Protein AF-A0A4Y7RQV0-F1 (afdb_monomer_lite)

Structure (mmCIF, N/CA/C/O backbone):
data_AF-A0A4Y7RQV0-F1
#
_entry.id   AF-A0A4Y7RQV0-F1
#
loop_
_atom_site.group_PDB
_atom_site.id
_atom_site.type_symbol
_atom_site.label_atom_id
_atom_site.label_alt_id
_atom_site.label_comp_id
_atom_site.label_asym_id
_atom_site.label_entity_id
_atom_site.label_seq_id
_atom_site.pdbx_PDB_ins_code
_atom_site.Cartn_x
_atom_site.Cartn_y
_atom_site.Cartn_z
_atom_site.occupancy
_atom_site.B_iso_or_equiv
_atom_site.auth_seq_id
_atom_site.auth_comp_id
_atom_site.auth_asym_id
_atom_site.auth_atom_id
_atom_site.pdbx_PDB_model_num
ATOM 1 N N . MET A 1 1 ? -33.310 7.359 11.821 1.00 62.06 1 MET A N 1
ATOM 2 C CA . MET A 1 1 ? -32.082 8.080 12.228 1.00 62.06 1 MET A CA 1
ATOM 3 C C . MET A 1 1 ? -31.179 7.258 13.141 1.00 62.06 1 MET A C 1
ATOM 5 O O . MET A 1 1 ? -30.062 7.001 12.729 1.00 62.06 1 MET A O 1
ATOM 9 N N . ARG A 1 2 ? -31.643 6.772 14.304 1.00 72.19 2 ARG A N 1
ATOM 10 C CA . ARG A 1 2 ? -30.796 6.062 15.288 1.00 72.19 2 ARG A CA 1
ATOM 11 C C . ARG A 1 2 ? -29.997 4.863 14.732 1.00 72.19 2 ARG A C 1
ATOM 13 O O . ARG A 1 2 ? -28.787 4.830 14.887 1.00 72.19 2 ARG A O 1
ATOM 20 N N . ARG A 1 3 ? -30.633 3.964 13.966 1.00 74.62 3 ARG A N 1
ATOM 21 C CA . ARG A 1 3 ? -29.943 2.825 13.310 1.00 74.62 3 ARG A CA 1
ATOM 22 C C . ARG A 1 3 ? -28.878 3.239 12.286 1.00 74.62 3 ARG A C 1
ATOM 24 O O . ARG A 1 3 ? -27.884 2.545 12.127 1.00 74.62 3 ARG A O 1
ATOM 31 N N . LEU A 1 4 ? -29.095 4.352 11.580 1.00 74.44 4 LEU A N 1
ATOM 32 C CA . LEU A 1 4 ? -28.134 4.865 10.598 1.00 74.44 4 LEU A CA 1
ATOM 33 C C . LEU A 1 4 ? -26.904 5.439 11.310 1.00 74.44 4 LEU A C 1
ATOM 35 O O . LEU A 1 4 ? -25.789 5.193 10.878 1.00 74.44 4 LEU A O 1
ATOM 39 N N . GLN A 1 5 ? -27.112 6.138 12.430 1.00 76.19 5 GLN A N 1
ATOM 40 C CA . GLN A 1 5 ? -26.033 6.656 13.275 1.00 76.19 5 GLN A CA 1
ATOM 41 C C . GLN A 1 5 ? -25.229 5.528 13.936 1.00 76.19 5 GLN A C 1
ATOM 43 O O . GLN A 1 5 ? -24.005 5.583 13.937 1.00 76.19 5 GLN A O 1
ATOM 48 N N . GLU A 1 6 ? -25.898 4.484 14.432 1.00 77.19 6 GLU A N 1
ATOM 49 C CA . GLU A 1 6 ? -25.248 3.295 15.003 1.00 77.19 6 GLU A CA 1
ATOM 50 C C . GLU A 1 6 ? -24.421 2.541 13.945 1.00 77.19 6 GLU A C 1
ATOM 52 O O . GLU A 1 6 ? -23.261 2.213 14.182 1.00 77.19 6 GLU A O 1
ATOM 57 N N . SER A 1 7 ? -24.976 2.323 12.745 1.00 81.50 7 SER A N 1
ATOM 58 C CA . SER A 1 7 ? -24.244 1.691 11.635 1.00 81.50 7 SER A CA 1
ATOM 59 C C . SER A 1 7 ? -23.062 2.535 11.162 1.00 81.50 7 SER A C 1
ATOM 61 O O . SER A 1 7 ? -22.012 1.991 10.835 1.00 81.50 7 SER A O 1
ATOM 63 N N . TYR A 1 8 ? -23.235 3.854 11.114 1.00 83.06 8 TYR A N 1
ATOM 64 C CA . TYR A 1 8 ? -22.190 4.794 10.733 1.00 83.06 8 TYR A CA 1
ATOM 65 C C . TYR A 1 8 ? -21.026 4.782 11.729 1.00 83.06 8 TYR A C 1
ATOM 67 O O . TYR A 1 8 ? -19.876 4.662 11.319 1.00 83.06 8 TYR A O 1
ATOM 75 N N . HIS A 1 9 ? -21.323 4.833 13.031 1.00 86.00 9 HIS A N 1
ATOM 76 C CA . HIS A 1 9 ? -20.307 4.773 14.080 1.00 86.00 9 HIS A CA 1
ATOM 77 C C . HIS A 1 9 ? -19.514 3.466 14.017 1.00 86.00 9 HIS A C 1
ATOM 79 O O . HIS A 1 9 ? -18.289 3.497 13.989 1.00 86.00 9 HIS A O 1
ATOM 85 N N . LYS A 1 10 ? -20.210 2.336 13.853 1.00 88.69 10 LYS A N 1
ATOM 86 C CA . LYS A 1 10 ? -19.576 1.023 13.712 1.00 88.69 10 LYS A CA 1
ATOM 87 C C . LYS A 1 10 ? -18.645 0.940 12.498 1.00 88.69 10 LYS A C 1
ATOM 89 O O . LYS A 1 10 ? -17.572 0.347 12.584 1.00 88.69 10 LYS A O 1
ATOM 94 N N . HIS A 1 11 ? -19.040 1.516 11.359 1.00 89.75 11 HIS A N 1
ATOM 95 C CA . HIS A 1 11 ? -18.163 1.571 10.188 1.00 89.75 11 HIS A CA 1
ATOM 96 C C . HIS A 1 11 ? -16.924 2.425 10.454 1.00 89.75 11 HIS A C 1
ATOM 98 O O . HIS A 1 11 ? -15.834 1.999 10.095 1.00 89.75 11 HIS A O 1
ATOM 104 N N . LEU A 1 12 ? -17.061 3.582 11.110 1.00 89.94 12 LEU A N 1
ATOM 105 C CA . LEU A 1 12 ? -15.908 4.412 11.470 1.00 89.94 12 LEU A CA 1
ATOM 106 C C . LEU A 1 12 ? -14.949 3.696 12.423 1.00 89.94 12 LEU A C 1
ATOM 108 O O . LEU A 1 12 ? -13.745 3.742 12.196 1.00 89.94 12 LEU A O 1
ATOM 112 N N . GLU A 1 13 ? -15.466 2.999 13.437 1.00 92.88 13 GLU A N 1
ATOM 113 C CA . GLU A 1 13 ? -14.654 2.164 14.331 1.00 92.88 13 GLU A CA 1
ATOM 114 C C . GLU A 1 13 ? -13.898 1.093 13.539 1.00 92.88 13 GLU A C 1
ATOM 116 O O . GLU A 1 13 ? -12.683 0.979 13.664 1.00 92.88 13 GLU A O 1
ATOM 121 N N . SER A 1 14 ? -14.584 0.380 12.638 1.00 93.94 14 SER A N 1
ATOM 122 C CA . SER A 1 14 ? -13.958 -0.652 11.799 1.00 93.94 14 SER A CA 1
ATOM 123 C C . SER A 1 14 ? -12.889 -0.087 10.857 1.00 93.94 14 SER A C 1
ATOM 125 O O . SER A 1 14 ? -11.847 -0.714 10.670 1.00 93.94 14 SER A O 1
ATOM 127 N N . ILE A 1 15 ? -13.120 1.089 10.260 1.00 95.00 15 ILE A N 1
ATOM 128 C CA . ILE A 1 15 ? -12.118 1.757 9.415 1.00 95.00 15 ILE A CA 1
ATOM 129 C C . ILE A 1 15 ? -10.913 2.159 10.274 1.00 95.00 15 ILE A C 1
ATOM 131 O O . ILE A 1 15 ? -9.774 1.949 9.859 1.00 95.00 15 ILE A O 1
ATOM 135 N N . ASN A 1 16 ? -11.151 2.683 11.479 1.00 95.75 16 ASN A N 1
ATOM 136 C CA . ASN A 1 16 ? -10.091 3.082 12.395 1.00 95.75 16 ASN A CA 1
ATOM 137 C C . ASN A 1 16 ? -9.252 1.891 12.862 1.00 95.75 16 ASN A C 1
ATOM 139 O O . ASN A 1 16 ? -8.033 1.985 12.855 1.00 95.75 16 ASN A O 1
ATOM 143 N N . GLU A 1 17 ? -9.871 0.759 13.196 1.00 96.75 17 GLU A N 1
ATOM 144 C CA . GLU A 1 17 ? -9.161 -0.476 13.556 1.00 96.75 17 GLU A CA 1
ATOM 145 C C . GLU A 1 17 ? -8.257 -0.977 12.422 1.00 96.75 17 GLU A C 1
ATOM 147 O O . GLU A 1 17 ? -7.119 -1.382 12.658 1.00 96.75 17 GLU A O 1
ATOM 152 N N . ILE A 1 18 ? -8.751 -0.947 11.180 1.00 96.81 18 ILE A N 1
ATOM 153 C CA . ILE A 1 18 ? -7.971 -1.344 10.001 1.00 96.81 18 ILE A CA 1
ATOM 154 C C . ILE A 1 18 ? -6.790 -0.399 9.810 1.00 96.81 18 ILE A C 1
ATOM 156 O O . ILE A 1 18 ? -5.663 -0.852 9.616 1.00 96.81 18 ILE A O 1
ATOM 160 N N . TYR A 1 19 ? -7.049 0.904 9.860 1.00 97.31 19 TYR A N 1
ATOM 161 C CA . TYR A 1 19 ? -6.026 1.915 9.658 1.00 97.31 19 TYR A CA 1
ATOM 162 C C . TYR A 1 19 ? -4.954 1.872 10.757 1.00 97.31 19 TYR A C 1
ATOM 164 O O . TYR A 1 19 ? -3.768 1.837 10.446 1.00 97.31 19 TYR A O 1
ATOM 172 N N . ASP A 1 20 ? -5.348 1.762 12.026 1.00 96.88 20 ASP A N 1
ATOM 173 C CA . ASP A 1 20 ? -4.430 1.625 13.161 1.00 96.88 20 ASP A CA 1
ATOM 174 C C . ASP A 1 20 ? -3.534 0.382 13.039 1.00 96.88 20 ASP A C 1
ATOM 176 O O . ASP A 1 20 ? -2.318 0.468 13.219 1.00 96.88 20 ASP A O 1
ATOM 180 N N . ALA A 1 21 ? -4.101 -0.762 12.642 1.00 96.19 21 ALA A N 1
ATOM 181 C CA . ALA A 1 21 ? -3.325 -1.977 12.399 1.00 96.19 21 ALA A CA 1
ATOM 182 C C . ALA A 1 21 ? -2.293 -1.795 11.269 1.00 96.19 21 ALA A C 1
ATOM 184 O O . ALA A 1 21 ? -1.153 -2.247 11.386 1.00 96.19 21 ALA A O 1
ATOM 185 N N . LEU A 1 22 ? -2.663 -1.099 10.188 1.00 96.38 22 LEU A N 1
ATOM 186 C CA . LEU A 1 22 ? -1.746 -0.782 9.089 1.00 96.38 22 LEU A CA 1
ATOM 187 C C . LEU A 1 22 ? -0.601 0.129 9.549 1.00 96.38 22 LEU A C 1
ATOM 189 O O . LEU A 1 22 ? 0.555 -0.138 9.204 1.00 96.38 22 LEU A O 1
ATOM 193 N N . ILE A 1 23 ? -0.901 1.156 10.355 1.00 94.88 23 ILE A N 1
ATOM 194 C CA . ILE A 1 23 ? 0.108 2.045 10.946 1.00 94.88 23 ILE A CA 1
ATOM 195 C C . ILE A 1 23 ? 1.088 1.245 11.803 1.00 94.88 23 ILE A C 1
ATOM 197 O O . ILE A 1 23 ? 2.297 1.333 11.587 1.00 94.88 23 ILE A O 1
ATOM 201 N N . LYS A 1 24 ? 0.594 0.419 12.729 1.00 93.50 24 LYS A N 1
ATOM 202 C CA . LYS A 1 24 ? 1.446 -0.373 13.629 1.00 93.50 24 LYS A CA 1
ATOM 203 C C . LYS A 1 24 ? 2.337 -1.350 12.873 1.00 93.50 24 LYS A C 1
ATOM 205 O O . LYS A 1 24 ? 3.534 -1.425 13.147 1.00 93.50 24 LYS A O 1
ATOM 210 N N . ASN A 1 25 ? 1.805 -2.011 11.847 1.00 92.44 25 ASN A N 1
ATOM 211 C CA . ASN A 1 25 ? 2.593 -2.910 11.006 1.00 92.44 25 ASN A CA 1
ATOM 212 C C . ASN A 1 25 ? 3.676 -2.168 10.203 1.00 92.44 25 ASN A C 1
ATOM 214 O O . ASN A 1 25 ? 4.790 -2.671 10.044 1.00 92.44 25 ASN A O 1
ATOM 218 N N . ALA A 1 26 ? 3.385 -0.963 9.702 1.00 91.44 26 ALA A N 1
ATOM 219 C CA . ALA A 1 26 ? 4.351 -0.167 8.945 1.00 91.44 26 ALA A CA 1
ATOM 220 C C . ALA A 1 26 ? 5.398 0.532 9.838 1.00 91.44 26 ALA A C 1
ATOM 222 O O . ALA A 1 26 ? 6.566 0.621 9.451 1.00 91.44 26 ALA A O 1
ATOM 223 N N . LEU A 1 27 ? 5.013 1.002 11.032 1.00 89.69 27 LEU A N 1
ATOM 224 C CA . LEU A 1 27 ? 5.818 1.897 11.877 1.00 89.69 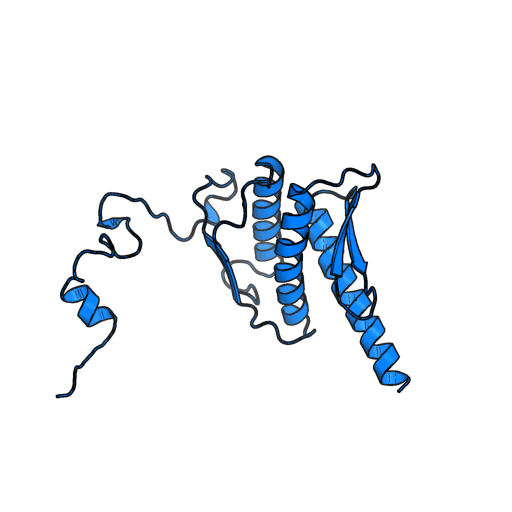27 LEU A CA 1
ATOM 225 C C . LEU A 1 27 ? 6.188 1.382 13.269 1.00 89.69 27 LEU A C 1
ATOM 227 O O . LEU A 1 27 ? 7.260 1.750 13.735 1.00 89.69 27 LEU A O 1
ATOM 231 N N . SER A 1 28 ? 5.442 0.481 13.898 1.00 89.00 28 SER A N 1
ATOM 232 C CA . SER A 1 28 ? 5.584 -0.075 15.268 1.00 89.00 28 SER A CA 1
ATOM 233 C C . SER A 1 28 ? 4.433 0.313 16.189 1.00 89.00 28 SER A C 1
ATOM 235 O O . SER A 1 28 ? 3.701 1.265 15.932 1.00 89.00 28 SER A O 1
ATOM 237 N N . ASP A 1 29 ? 4.328 -0.411 17.302 1.00 89.88 29 ASP A N 1
ATOM 238 C CA . ASP A 1 29 ? 3.281 -0.241 18.311 1.00 89.88 29 ASP A CA 1
ATOM 239 C C . ASP A 1 29 ? 3.341 1.089 19.079 1.00 89.88 29 ASP A C 1
ATOM 241 O O . ASP A 1 29 ? 2.409 1.408 19.814 1.00 89.88 29 ASP A O 1
ATOM 245 N N . THR A 1 30 ? 4.407 1.883 18.923 1.00 89.50 30 THR A N 1
ATOM 246 C CA . THR A 1 30 ? 4.484 3.239 19.500 1.00 89.50 30 THR A CA 1
ATOM 247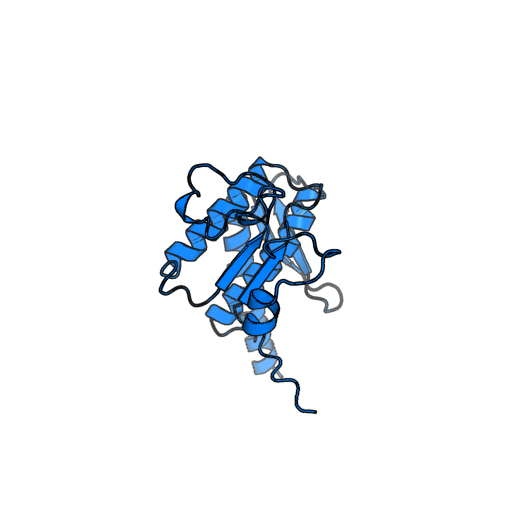 C C . THR A 1 30 ? 3.715 4.277 18.684 1.00 89.50 30 THR A C 1
ATOM 249 O O . THR A 1 30 ? 3.552 5.410 19.142 1.00 89.50 30 THR A O 1
ATOM 252 N N . TYR A 1 31 ? 3.263 3.893 17.489 1.00 91.44 31 TYR A N 1
ATOM 253 C CA . TYR A 1 31 ? 2.431 4.696 16.608 1.00 91.44 31 TYR A CA 1
ATOM 254 C C . TYR A 1 31 ? 0.991 4.188 16.630 1.00 91.44 31 TYR A C 1
ATOM 256 O O . TYR A 1 31 ? 0.717 3.013 16.884 1.00 91.44 31 TYR A O 1
ATOM 264 N N . SER A 1 32 ? 0.051 5.081 16.359 1.00 93.44 32 SER A N 1
ATOM 265 C CA . SER A 1 32 ? -1.364 4.753 16.232 1.00 93.44 32 SER A CA 1
ATOM 266 C C . SER A 1 32 ? -1.982 5.504 15.065 1.00 93.44 32 SER A C 1
ATOM 268 O O . SER A 1 32 ? -1.656 6.664 14.810 1.00 93.44 32 SER A O 1
ATOM 270 N N . GLY A 1 33 ? -2.863 4.824 14.341 1.00 94.50 33 GLY A N 1
ATOM 271 C CA . GLY A 1 33 ? -3.680 5.431 13.300 1.00 94.50 33 GLY A CA 1
ATOM 272 C C . GLY A 1 33 ? -4.973 5.956 13.904 1.00 94.50 33 GLY A C 1
ATOM 273 O O . GLY A 1 33 ? -5.706 5.197 14.536 1.00 94.50 33 GLY A O 1
ATOM 274 N N . THR A 1 34 ? -5.270 7.239 13.710 1.00 93.88 34 THR A N 1
ATOM 275 C CA . THR A 1 34 ? -6.504 7.847 14.214 1.00 93.88 34 THR A CA 1
ATOM 276 C C . THR A 1 34 ? -7.319 8.473 13.091 1.00 93.88 34 THR A C 1
ATOM 278 O O . THR A 1 34 ? -6.814 9.203 12.237 1.00 93.88 34 THR A O 1
ATOM 281 N N . LEU A 1 35 ? -8.618 8.180 13.089 1.00 92.94 35 LEU A N 1
ATOM 282 C CA . LEU A 1 35 ? -9.599 8.860 12.256 1.00 92.94 35 LEU A CA 1
ATOM 283 C C . LEU A 1 35 ? -10.158 10.054 13.018 1.00 92.94 35 LEU A C 1
ATOM 285 O O . LEU A 1 35 ? -10.689 9.925 14.122 1.00 92.94 35 LEU A O 1
ATOM 289 N N . ARG A 1 36 ? -10.097 11.229 12.399 1.00 88.75 36 ARG A N 1
ATOM 290 C CA . ARG A 1 36 ? -10.726 12.446 12.913 1.00 88.75 36 ARG A CA 1
ATOM 291 C C . ARG A 1 36 ? -11.755 12.943 11.916 1.00 88.75 36 ARG A C 1
ATOM 293 O O . ARG A 1 36 ? -11.600 12.775 10.713 1.00 88.75 36 ARG A O 1
ATOM 300 N N . MET A 1 37 ? -12.810 13.567 12.434 1.00 85.62 37 MET A N 1
ATOM 301 C CA . MET A 1 37 ? -13.859 14.169 11.611 1.00 85.62 37 MET A CA 1
ATOM 302 C C . MET A 1 37 ? -14.111 15.644 11.932 1.00 85.62 37 MET A C 1
ATOM 304 O O . MET A 1 37 ? -15.235 16.018 12.292 1.00 85.62 37 MET A O 1
ATOM 308 N N . PRO A 1 38 ? -13.090 16.516 11.858 1.00 85.06 38 PRO A N 1
ATOM 309 C CA . PRO A 1 38 ? -13.317 17.938 12.047 1.00 85.06 38 PRO A CA 1
ATOM 310 C C . PRO A 1 38 ? -14.245 18.452 10.941 1.00 85.06 38 PRO A C 1
ATOM 312 O O . PRO A 1 38 ? -14.022 18.215 9.759 1.00 85.06 38 PRO A O 1
ATOM 315 N N . LYS A 1 39 ? -15.317 19.152 11.330 1.00 86.19 39 LYS A N 1
ATOM 316 C CA . LYS A 1 39 ? -16.285 19.766 10.398 1.00 86.19 39 LYS A CA 1
ATOM 317 C C . LYS A 1 39 ? -16.941 18.782 9.408 1.00 86.19 39 LYS A C 1
ATOM 319 O O . LYS A 1 39 ? -17.481 19.212 8.397 1.00 86.19 39 LYS A O 1
ATOM 324 N N . GLY A 1 40 ? -16.948 17.485 9.723 1.00 82.75 40 GLY A N 1
ATOM 325 C CA . GLY A 1 40 ? -17.555 16.449 8.883 1.00 82.75 40 GLY A CA 1
ATOM 326 C C . GLY A 1 40 ? -16.644 15.879 7.791 1.00 82.75 40 GLY A C 1
ATOM 327 O O . GLY A 1 40 ? -17.098 15.026 7.035 1.00 82.75 40 GLY A O 1
ATOM 328 N N . GLU A 1 41 ? -15.377 16.290 7.722 1.00 85.44 41 GLU A N 1
ATOM 329 C CA . GLU A 1 41 ? -14.398 15.734 6.782 1.00 85.44 41 GLU A CA 1
ATOM 330 C C . GLU A 1 41 ? -13.628 14.588 7.426 1.00 85.44 41 GLU A C 1
ATOM 332 O O . GLU A 1 41 ? -13.073 14.756 8.508 1.00 85.44 41 GLU A O 1
ATOM 337 N N . LEU A 1 42 ? -13.577 13.428 6.770 1.00 86.62 42 LEU A N 1
ATOM 338 C CA . LEU A 1 42 ? -12.791 12.300 7.257 1.00 86.62 42 LEU A CA 1
ATOM 339 C C . LEU A 1 42 ? -11.300 12.562 7.026 1.00 86.62 42 LEU A C 1
ATOM 341 O O . LEU A 1 42 ? -10.869 12.743 5.892 1.00 86.62 42 LEU A O 1
ATOM 345 N N . GLN A 1 43 ? -10.525 12.552 8.105 1.00 91.06 43 GLN A N 1
ATOM 346 C CA . GLN A 1 43 ? -9.084 12.763 8.085 1.00 91.06 43 GLN A CA 1
ATOM 347 C C . GLN A 1 43 ? -8.368 11.603 8.767 1.00 91.06 43 GLN A C 1
ATOM 349 O O . GLN A 1 43 ? -8.757 11.179 9.857 1.00 91.06 43 GLN A O 1
ATOM 354 N N . PHE A 1 44 ? -7.305 11.132 8.129 1.00 92.94 44 PHE A N 1
ATOM 355 C CA . PHE A 1 44 ? -6.436 10.077 8.630 1.00 92.94 44 PHE A CA 1
ATOM 356 C C . PHE A 1 44 ? -5.184 10.709 9.228 1.00 92.94 44 PHE A C 1
ATOM 358 O O . PHE A 1 44 ? -4.516 11.501 8.571 1.00 92.94 44 PHE A O 1
ATOM 365 N N . HIS A 1 45 ? -4.879 10.363 10.475 1.00 92.06 45 HIS A N 1
ATOM 366 C CA . HIS A 1 45 ? -3.757 10.915 11.228 1.00 92.06 45 HIS A CA 1
ATOM 367 C C . HIS A 1 45 ? -2.891 9.798 11.791 1.00 92.06 45 HIS A C 1
ATOM 369 O O . HIS A 1 45 ? -3.386 8.721 12.118 1.00 92.06 45 HIS A O 1
ATOM 375 N N . ILE A 1 46 ? -1.593 10.052 11.907 1.00 91.44 46 ILE A N 1
ATOM 376 C CA . ILE A 1 46 ? -0.677 9.178 12.637 1.00 91.44 46 ILE A CA 1
ATOM 377 C C . ILE A 1 46 ? -0.261 9.917 13.902 1.00 91.44 46 ILE A C 1
ATOM 379 O O . ILE A 1 46 ? 0.211 11.050 13.846 1.00 91.44 46 ILE A O 1
ATOM 383 N N . GLU A 1 47 ? -0.437 9.266 15.041 1.00 90.50 47 GLU A N 1
ATOM 384 C CA . GLU A 1 47 ? -0.020 9.767 16.344 1.00 90.50 47 GLU A CA 1
ATOM 385 C C . GLU A 1 47 ? 1.119 8.891 16.869 1.00 90.50 47 GLU A C 1
ATOM 387 O O . GLU A 1 47 ? 1.068 7.668 16.753 1.00 90.50 47 GLU A O 1
ATOM 392 N N . GLU A 1 48 ? 2.150 9.500 17.451 1.00 85.44 48 GLU A N 1
ATOM 393 C CA . GLU A 1 48 ? 3.236 8.789 18.129 1.00 85.44 48 GLU A CA 1
ATOM 394 C C . GLU A 1 48 ? 3.239 9.166 19.612 1.00 85.44 48 GLU A C 1
ATOM 396 O O . GLU A 1 48 ? 3.111 10.342 19.958 1.00 85.44 48 GLU A O 1
ATOM 401 N N . ALA A 1 49 ? 3.451 8.187 20.495 1.00 73.81 49 ALA A N 1
ATOM 402 C CA . ALA A 1 49 ? 3.487 8.402 21.943 1.00 73.81 49 ALA A CA 1
ATOM 403 C C . ALA A 1 49 ? 4.496 9.479 22.401 1.00 73.81 49 ALA A C 1
ATOM 405 O O . ALA A 1 49 ? 4.290 10.114 23.435 1.00 73.81 49 ALA A O 1
ATOM 406 N N . THR A 1 50 ? 5.580 9.694 21.646 1.00 70.44 50 THR A N 1
ATOM 407 C CA . THR A 1 50 ? 6.631 10.684 21.943 1.00 70.44 50 THR A CA 1
ATOM 408 C C . THR A 1 50 ? 6.492 12.003 21.183 1.00 70.44 50 THR A C 1
ATOM 410 O O . THR A 1 50 ? 7.262 12.928 21.438 1.00 70.44 50 THR A O 1
ATOM 413 N N . GLY A 1 51 ? 5.491 12.131 20.308 1.00 61.25 51 GLY A N 1
ATOM 414 C CA . GLY A 1 51 ? 5.167 13.385 19.632 1.00 61.25 51 GLY A CA 1
ATOM 415 C C . GLY A 1 51 ? 6.048 13.743 18.433 1.00 61.25 51 GLY A C 1
ATOM 416 O O . GLY A 1 51 ? 6.023 14.907 18.024 1.00 61.25 51 GLY A O 1
ATOM 417 N N . LEU A 1 52 ? 6.802 12.806 17.838 1.00 56.50 52 LEU A N 1
ATOM 418 C CA . LEU A 1 52 ? 7.403 13.076 16.531 1.00 56.50 52 LEU A CA 1
ATOM 419 C C . LEU A 1 52 ? 6.298 13.140 15.473 1.00 56.50 52 LEU A C 1
ATOM 421 O O . LEU A 1 52 ? 5.701 12.138 15.088 1.00 56.50 52 LEU A O 1
ATOM 425 N N . SER A 1 53 ? 6.054 14.357 14.995 1.00 59.34 53 SER A N 1
ATOM 426 C CA . SER A 1 53 ? 5.341 14.634 13.752 1.00 59.34 53 SER A CA 1
ATOM 427 C C . SER A 1 53 ? 6.343 15.227 12.767 1.00 59.34 53 SER A C 1
ATOM 429 O O . SER A 1 53 ? 7.190 16.043 13.134 1.00 59.34 53 SER A O 1
ATOM 431 N N . GLY A 1 54 ? 6.296 14.765 11.527 1.00 69.94 54 GLY A N 1
ATOM 432 C CA . GLY A 1 54 ? 7.139 15.251 10.445 1.00 69.94 54 GLY A CA 1
ATOM 433 C C . GLY A 1 54 ? 6.470 14.957 9.112 1.00 69.94 54 GLY A C 1
ATOM 434 O O . GLY A 1 54 ? 5.650 14.047 9.027 1.00 69.94 54 GLY A O 1
ATOM 435 N N . GLU A 1 55 ? 6.837 15.706 8.078 1.00 71.31 55 GLU A N 1
ATOM 436 C CA . GLU A 1 55 ? 6.256 15.625 6.728 1.00 71.31 55 GLU A CA 1
ATOM 437 C C . GLU A 1 55 ? 6.242 14.186 6.174 1.00 71.31 55 GLU A C 1
ATOM 439 O O . GLU A 1 55 ? 5.228 13.710 5.672 1.00 71.31 55 GLU A O 1
ATOM 444 N N . ALA A 1 56 ? 7.308 13.420 6.433 1.00 72.06 56 ALA A N 1
ATOM 445 C CA . ALA A 1 56 ? 7.413 11.994 6.109 1.00 72.06 56 ALA A CA 1
ATOM 446 C C . ALA A 1 56 ? 6.249 11.131 6.644 1.00 72.06 56 ALA A C 1
ATOM 448 O O . ALA A 1 56 ? 5.834 10.156 6.012 1.00 72.06 56 ALA A O 1
ATOM 449 N N . VAL A 1 57 ? 5.761 11.454 7.844 1.00 80.56 57 VAL A N 1
ATOM 450 C CA . VAL A 1 57 ? 4.675 10.738 8.524 1.00 80.56 57 VAL A CA 1
ATOM 451 C C . VAL A 1 57 ? 3.326 11.122 7.912 1.00 80.56 57 VAL A C 1
ATOM 453 O O . VAL A 1 57 ? 2.463 10.260 7.768 1.00 80.56 57 VAL A O 1
ATOM 456 N N . GLU A 1 58 ? 3.153 12.373 7.484 1.00 81.25 58 GLU A N 1
ATOM 457 C CA . GLU A 1 58 ? 1.926 12.833 6.821 1.00 81.25 58 GLU A CA 1
ATOM 458 C C . GLU A 1 58 ? 1.740 12.168 5.453 1.00 81.25 58 GLU A C 1
ATOM 460 O O . GLU A 1 58 ? 0.660 11.651 5.161 1.00 81.25 58 GLU A O 1
ATOM 465 N N . THR A 1 59 ? 2.803 12.069 4.646 1.00 83.69 59 THR A N 1
ATOM 466 C CA . THR A 1 59 ? 2.759 11.321 3.378 1.00 83.69 59 THR A CA 1
ATOM 467 C C . THR A 1 59 ? 2.385 9.858 3.610 1.00 83.69 59 THR A C 1
ATOM 469 O O . THR A 1 59 ? 1.554 9.295 2.896 1.00 83.69 59 THR A O 1
ATOM 472 N N . LEU A 1 60 ? 2.960 9.227 4.641 1.00 88.31 60 LEU A N 1
ATOM 473 C CA . LEU A 1 60 ? 2.638 7.842 4.974 1.00 88.31 60 LEU A CA 1
ATOM 474 C C . LEU A 1 60 ? 1.178 7.669 5.411 1.00 88.31 60 LEU A C 1
ATOM 476 O O . LEU A 1 60 ? 0.574 6.647 5.084 1.00 88.31 60 LEU A O 1
ATOM 480 N N . ALA A 1 61 ? 0.616 8.648 6.127 1.00 91.06 61 ALA A N 1
ATOM 481 C CA . ALA A 1 61 ? -0.780 8.635 6.552 1.00 91.06 61 ALA A CA 1
ATOM 482 C C . ALA A 1 61 ? -1.725 8.539 5.348 1.00 91.06 61 ALA A C 1
ATOM 484 O O . ALA A 1 61 ? -2.624 7.700 5.339 1.00 91.06 61 ALA A O 1
ATOM 485 N N . LEU A 1 62 ? -1.472 9.332 4.303 1.00 90.06 62 LEU A N 1
ATOM 486 C CA . LEU A 1 62 ? -2.249 9.304 3.061 1.00 90.06 62 LEU A CA 1
ATOM 487 C C . LEU A 1 62 ? -2.103 7.964 2.334 1.00 90.06 62 LEU A C 1
ATOM 489 O O . LEU A 1 62 ? -3.096 7.295 2.056 1.00 90.06 62 LEU A O 1
ATOM 493 N N . VAL A 1 63 ? -0.863 7.515 2.125 1.00 92.38 63 VAL A N 1
ATOM 494 C CA . VAL A 1 63 ? -0.576 6.245 1.442 1.00 92.38 63 VAL A CA 1
ATOM 495 C C . VAL A 1 63 ? -1.220 5.053 2.163 1.00 92.38 63 VAL A C 1
ATOM 497 O O . VAL A 1 63 ? -1.718 4.125 1.523 1.00 92.38 63 VAL A O 1
ATOM 500 N N . LEU A 1 64 ? -1.226 5.041 3.499 1.00 95.50 64 LEU A N 1
ATOM 501 C CA . LEU A 1 64 ? -1.872 3.981 4.279 1.00 95.50 64 LEU A CA 1
ATOM 502 C C . LEU A 1 64 ? -3.390 4.159 4.393 1.00 95.50 64 LEU A C 1
ATOM 504 O O . LEU A 1 64 ? -4.081 3.161 4.598 1.00 95.50 64 LEU A O 1
ATOM 508 N N . ALA A 1 65 ? -3.928 5.366 4.207 1.00 95.75 65 ALA A N 1
ATOM 509 C CA . ALA A 1 65 ? -5.367 5.592 4.104 1.00 95.75 65 ALA A CA 1
ATOM 510 C C . ALA A 1 65 ? -5.948 4.954 2.830 1.00 95.75 65 ALA A C 1
ATOM 512 O O . ALA A 1 65 ? -6.991 4.300 2.901 1.00 95.75 65 ALA A O 1
ATOM 513 N N . ASP A 1 66 ? -5.242 5.039 1.698 1.00 95.94 66 ASP A N 1
ATOM 514 C CA . ASP A 1 66 ? -5.635 4.360 0.454 1.00 95.94 66 ASP A CA 1
ATOM 515 C C . ASP A 1 66 ? -5.662 2.834 0.633 1.00 95.94 66 ASP A C 1
ATOM 517 O O . ASP A 1 66 ? -6.626 2.148 0.269 1.00 95.94 66 ASP A O 1
ATOM 521 N N . VAL A 1 67 ? -4.639 2.291 1.303 1.00 97.31 67 VAL A N 1
ATOM 522 C CA . VAL A 1 67 ? -4.591 0.868 1.669 1.00 97.31 67 VAL A CA 1
ATOM 523 C C . VAL A 1 67 ? -5.726 0.517 2.635 1.00 97.31 67 VAL A C 1
ATOM 525 O O . VAL A 1 67 ? -6.375 -0.516 2.465 1.00 97.31 67 VAL A O 1
ATOM 528 N N . ALA A 1 68 ? -6.034 1.369 3.615 1.00 97.38 68 ALA A N 1
ATOM 529 C CA . ALA A 1 68 ? -7.147 1.148 4.533 1.00 97.38 68 ALA A CA 1
ATOM 530 C C . ALA A 1 68 ? -8.487 1.099 3.792 1.00 97.38 68 ALA A C 1
ATOM 532 O O . ALA A 1 68 ? -9.277 0.190 4.044 1.00 97.38 68 ALA A O 1
ATOM 533 N N . ALA A 1 69 ? -8.731 1.999 2.836 1.00 96.81 69 ALA A N 1
ATOM 534 C CA . ALA A 1 69 ? -9.935 1.985 2.007 1.00 96.81 69 ALA A CA 1
ATOM 535 C C . ALA A 1 69 ? -10.053 0.687 1.187 1.00 96.81 69 ALA A C 1
ATOM 537 O O . ALA A 1 69 ? -11.126 0.073 1.127 1.00 96.81 69 ALA A O 1
ATOM 538 N N . MET A 1 70 ? -8.941 0.213 0.617 1.00 98.00 70 MET A N 1
ATOM 539 C CA . MET A 1 70 ? -8.873 -1.085 -0.055 1.00 98.00 70 MET A CA 1
ATOM 540 C C . MET A 1 70 ? -9.219 -2.244 0.888 1.00 98.00 70 MET A C 1
ATOM 542 O O . MET A 1 70 ? -10.054 -3.090 0.549 1.00 98.00 70 MET A O 1
ATOM 546 N N . MET A 1 71 ? -8.627 -2.272 2.082 1.00 97.56 71 MET A N 1
ATOM 547 C CA . MET A 1 71 ? -8.864 -3.321 3.077 1.00 97.56 71 MET A CA 1
ATOM 548 C C . MET A 1 71 ? -10.283 -3.277 3.655 1.00 97.56 71 MET A C 1
ATOM 550 O O . MET A 1 71 ? -10.875 -4.328 3.906 1.00 97.56 71 MET A O 1
ATOM 554 N N . CYS A 1 72 ? -10.871 -2.089 3.798 1.00 96.44 72 CYS A N 1
ATOM 555 C CA . CYS A 1 72 ? -12.276 -1.916 4.160 1.00 96.44 72 CYS A CA 1
ATOM 556 C C . CYS A 1 72 ? -13.185 -2.601 3.139 1.00 96.44 72 CYS A C 1
ATOM 558 O O . CYS A 1 72 ? -14.031 -3.410 3.521 1.00 96.44 72 CYS A O 1
ATOM 560 N N . SER A 1 73 ? -12.954 -2.369 1.844 1.00 97.00 73 SER A N 1
ATOM 561 C CA . SER A 1 73 ? -13.725 -3.019 0.778 1.00 97.00 73 SER A CA 1
ATOM 562 C C . SER A 1 73 ? -13.551 -4.541 0.789 1.00 97.00 73 SER A C 1
ATOM 564 O O . SER A 1 73 ? -14.521 -5.282 0.622 1.00 97.00 73 SER A O 1
ATOM 566 N N . CYS A 1 74 ? -12.352 -5.041 1.110 1.00 95.44 74 CYS A N 1
ATOM 567 C CA . CYS A 1 74 ? -12.125 -6.477 1.316 1.00 95.44 74 CYS A CA 1
ATOM 568 C C . CYS A 1 74 ? -12.968 -7.066 2.462 1.00 95.44 74 CYS A C 1
ATOM 570 O O . CYS A 1 74 ? -13.290 -8.252 2.429 1.00 95.44 74 CYS A O 1
ATOM 572 N N . ARG A 1 75 ? -13.360 -6.247 3.446 1.00 93.94 75 ARG A N 1
ATOM 573 C CA . ARG A 1 75 ? -14.248 -6.610 4.563 1.00 93.94 75 ARG A CA 1
ATOM 574 C C . ARG A 1 75 ? -15.719 -6.237 4.327 1.00 93.94 75 ARG A C 1
ATOM 576 O O . ARG A 1 75 ? -16.526 -6.339 5.246 1.00 93.94 75 ARG A O 1
ATOM 583 N N . GLY A 1 76 ? -16.083 -5.816 3.113 1.00 93.94 76 GLY A N 1
ATOM 584 C CA . GLY A 1 76 ? -17.451 -5.424 2.760 1.00 93.94 76 GLY A CA 1
ATOM 585 C C . GLY A 1 76 ? -17.849 -4.017 3.218 1.00 93.94 76 GLY A C 1
ATOM 586 O O . GLY A 1 76 ? -19.037 -3.702 3.245 1.00 93.94 76 GLY A O 1
ATOM 587 N N . ILE A 1 77 ? -16.880 -3.173 3.582 1.00 93.50 77 ILE A N 1
ATOM 588 C CA . ILE A 1 77 ? -17.096 -1.784 3.995 1.00 93.50 77 ILE A CA 1
ATOM 589 C C . ILE A 1 77 ? -16.688 -0.857 2.847 1.00 93.50 77 ILE A C 1
ATOM 591 O O . ILE A 1 77 ? -15.516 -0.763 2.486 1.00 93.50 77 ILE A O 1
ATOM 595 N N . GLY A 1 78 ? -17.658 -0.131 2.295 1.00 91.56 78 GLY A N 1
ATOM 596 C CA . GLY A 1 78 ? -17.434 0.789 1.180 1.00 91.56 78 GLY A CA 1
ATOM 597 C C . GLY A 1 78 ? -17.361 0.092 -0.182 1.00 91.56 78 GLY A C 1
ATOM 598 O O . GLY A 1 78 ? -17.766 -1.057 -0.338 1.00 91.56 78 GLY A O 1
ATOM 599 N N . HIS A 1 79 ? -16.879 0.827 -1.187 1.00 94.88 79 HIS A N 1
ATOM 600 C CA . HIS A 1 79 ? -16.937 0.426 -2.601 1.00 94.88 79 HIS A CA 1
ATOM 601 C C . HIS A 1 79 ? -15.594 0.564 -3.333 1.00 94.88 79 HIS A C 1
ATOM 603 O O . HIS A 1 79 ? -15.568 0.652 -4.558 1.00 94.88 79 HIS A O 1
ATOM 609 N N . HIS A 1 80 ? -14.474 0.603 -2.603 1.00 97.25 80 HIS A N 1
ATOM 610 C CA . HIS A 1 80 ? -13.151 0.655 -3.229 1.00 97.25 80 HIS A CA 1
ATOM 611 C C . HIS A 1 80 ? -12.976 -0.545 -4.187 1.00 97.25 80 HIS A C 1
ATOM 613 O O . HIS A 1 80 ? -13.319 -1.665 -3.796 1.00 97.25 80 HIS A O 1
ATOM 619 N N . PRO A 1 81 ? -12.423 -0.369 -5.404 1.00 97.31 81 PRO A N 1
ATOM 620 C CA . PRO A 1 81 ? -12.361 -1.424 -6.427 1.00 97.31 81 PRO A CA 1
ATOM 621 C C . PRO A 1 81 ? -11.452 -2.607 -6.065 1.00 97.31 81 PRO A C 1
ATOM 623 O O . PRO A 1 81 ? -11.461 -3.627 -6.747 1.00 97.31 81 PRO A O 1
ATOM 626 N N . ARG A 1 82 ? -10.673 -2.481 -4.984 1.00 97.50 82 ARG A N 1
ATOM 627 C CA . ARG A 1 82 ? -9.636 -3.441 -4.555 1.00 97.50 82 ARG A CA 1
ATOM 628 C C . ARG A 1 82 ? -8.514 -3.610 -5.583 1.00 97.50 82 ARG A C 1
ATOM 630 O O . ARG A 1 82 ? -7.812 -4.611 -5.584 1.00 97.50 82 ARG A O 1
ATOM 637 N N . PHE A 1 83 ? -8.342 -2.595 -6.418 1.00 97.88 83 PHE A N 1
ATOM 638 C CA . PHE A 1 83 ? -7.185 -2.377 -7.264 1.00 97.88 83 PHE A CA 1
ATOM 639 C C . PHE A 1 83 ? -6.565 -1.050 -6.837 1.00 97.88 83 PHE A C 1
ATOM 641 O O . PHE A 1 83 ? -7.279 -0.049 -6.776 1.00 97.88 83 PHE A O 1
ATOM 648 N N . LEU A 1 84 ? -5.279 -1.052 -6.503 1.00 97.00 84 LEU A N 1
ATOM 649 C CA . LEU A 1 84 ? -4.550 0.136 -6.073 1.00 97.00 84 LEU A CA 1
ATOM 650 C C . LEU A 1 84 ? -3.187 0.171 -6.770 1.00 97.00 84 LEU A C 1
ATOM 652 O O . LEU A 1 84 ? -2.493 -0.844 -6.839 1.00 97.00 84 LEU A O 1
ATOM 656 N N . LEU A 1 85 ? -2.812 1.336 -7.293 1.00 96.31 85 LEU A N 1
ATOM 657 C CA . LEU A 1 85 ? -1.512 1.586 -7.905 1.00 96.31 85 LEU A CA 1
ATOM 658 C C . LEU A 1 85 ? -0.932 2.847 -7.279 1.00 96.31 85 LEU A C 1
ATOM 660 O O . LEU A 1 85 ? -1.494 3.926 -7.445 1.00 96.31 85 LEU A O 1
ATOM 664 N N . HIS A 1 86 ? 0.200 2.710 -6.599 1.00 93.75 86 HIS A N 1
ATOM 665 C CA . HIS A 1 86 ? 0.983 3.855 -6.159 1.00 93.75 86 HIS A CA 1
ATOM 666 C C . HIS A 1 86 ? 2.225 3.991 -7.026 1.00 93.75 86 HIS A C 1
ATOM 668 O O . HIS A 1 86 ? 3.067 3.086 -7.055 1.00 93.75 86 HIS A O 1
ATOM 674 N N . ASP A 1 87 ? 2.345 5.135 -7.699 1.00 90.44 87 ASP A N 1
ATOM 675 C CA . ASP A 1 87 ? 3.556 5.470 -8.430 1.00 90.44 87 ASP A CA 1
ATOM 676 C C . ASP A 1 87 ? 4.544 6.206 -7.546 1.00 90.44 87 ASP A C 1
ATOM 678 O O . ASP A 1 87 ? 4.329 7.345 -7.152 1.00 90.44 87 ASP A O 1
ATOM 682 N N . SER A 1 88 ? 5.636 5.518 -7.229 1.00 85.75 88 SER A N 1
ATOM 683 C CA . SER A 1 88 ? 6.721 6.024 -6.403 1.00 85.75 88 SER A CA 1
ATOM 684 C C . SER A 1 88 ? 6.212 6.655 -5.098 1.00 85.75 88 SER A C 1
ATOM 686 O O . SER A 1 88 ? 6.572 7.790 -4.810 1.00 85.75 88 SER A O 1
ATOM 688 N N . PRO A 1 89 ? 5.465 5.915 -4.241 1.00 81.06 89 PRO A N 1
ATOM 689 C CA . PRO A 1 89 ? 4.886 6.460 -3.002 1.00 81.06 89 PRO A CA 1
ATOM 690 C C . PRO A 1 89 ? 5.930 6.981 -2.007 1.00 81.06 89 PRO A C 1
ATOM 692 O O . PRO A 1 89 ? 5.589 7.578 -0.994 1.00 81.06 89 PRO A O 1
ATOM 695 N N . ARG A 1 90 ? 7.217 6.752 -2.283 1.00 75.38 90 ARG A N 1
ATOM 696 C CA . ARG A 1 90 ? 8.304 7.542 -1.719 1.00 75.38 90 ARG A CA 1
ATOM 697 C C . ARG A 1 90 ? 8.341 8.900 -2.430 1.00 75.38 90 ARG A C 1
ATOM 699 O O . ARG A 1 90 ? 9.218 9.137 -3.261 1.00 75.38 90 ARG A O 1
ATOM 706 N N . GLU A 1 91 ? 7.404 9.777 -2.090 1.00 61.50 91 GLU A N 1
ATOM 707 C CA . GLU A 1 91 ? 7.596 11.211 -2.315 1.00 61.50 91 GLU A CA 1
ATOM 708 C C . GLU A 1 91 ? 8.781 11.689 -1.453 1.00 61.50 91 GLU A C 1
ATOM 710 O O . GLU A 1 91 ? 9.222 10.964 -0.554 1.00 61.50 91 GLU A O 1
ATOM 715 N N . ALA A 1 92 ? 9.375 12.836 -1.793 1.00 57.38 92 ALA A N 1
ATOM 716 C CA . ALA A 1 92 ? 10.740 13.248 -1.427 1.00 57.38 92 ALA A CA 1
ATOM 717 C C . ALA A 1 92 ? 11.116 13.151 0.073 1.00 57.38 92 ALA A C 1
ATOM 719 O O . ALA A 1 92 ? 12.308 13.088 0.386 1.00 57.38 92 ALA A O 1
ATOM 720 N N . ASP A 1 93 ? 10.133 13.036 0.966 1.00 63.28 93 ASP A N 1
ATOM 721 C CA . ASP A 1 93 ? 10.285 13.144 2.416 1.00 63.28 93 ASP A CA 1
ATOM 722 C C . ASP A 1 93 ? 10.201 11.811 3.172 1.00 63.28 93 ASP A C 1
ATOM 724 O O . ASP A 1 93 ? 10.566 11.740 4.345 1.00 63.28 93 ASP A O 1
ATOM 728 N N . LEU A 1 94 ? 9.796 10.709 2.529 1.00 71.69 94 LEU A N 1
ATOM 729 C CA . LEU A 1 94 ? 9.762 9.400 3.193 1.00 71.69 94 LEU A CA 1
ATOM 730 C C . LEU A 1 94 ? 11.180 8.852 3.418 1.00 71.69 94 LEU A C 1
ATOM 732 O O . LEU A 1 94 ? 11.879 8.441 2.477 1.00 71.69 94 LEU A O 1
ATOM 736 N N . ASP A 1 95 ? 11.584 8.787 4.692 1.00 80.75 95 ASP A N 1
ATOM 737 C CA . ASP A 1 95 ? 12.839 8.159 5.100 1.00 80.75 95 ASP A CA 1
ATOM 738 C C . ASP A 1 95 ? 12.942 6.727 4.546 1.00 80.75 95 ASP A C 1
ATOM 740 O O . ASP A 1 95 ? 11.978 5.955 4.495 1.00 80.75 95 ASP A O 1
ATOM 744 N N . ARG A 1 96 ? 14.152 6.339 4.131 1.00 83.69 96 ARG A N 1
ATOM 745 C CA . ARG A 1 96 ? 14.394 5.052 3.469 1.00 83.69 96 ARG A CA 1
ATOM 746 C C . ARG A 1 96 ? 14.019 3.864 4.355 1.00 83.69 96 ARG A C 1
ATOM 748 O O . ARG A 1 96 ? 13.617 2.820 3.828 1.00 83.69 96 ARG A O 1
ATOM 755 N N . HIS A 1 97 ? 14.204 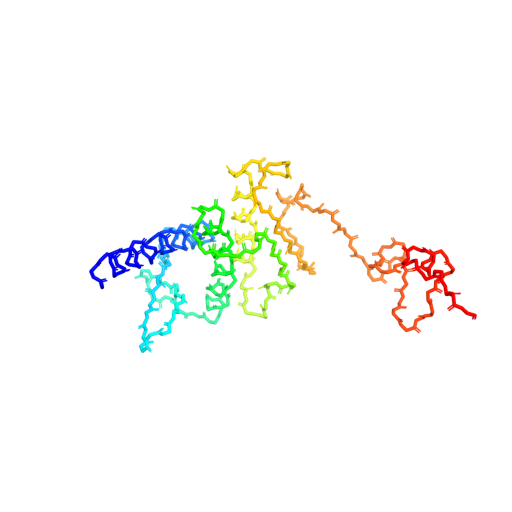3.967 5.669 1.00 85.19 97 HIS A N 1
ATOM 756 C CA . HIS A 1 97 ? 13.851 2.902 6.601 1.00 85.19 97 HIS A CA 1
ATOM 757 C C . HIS A 1 97 ? 12.336 2.794 6.733 1.00 85.19 97 HIS A C 1
ATOM 759 O O . HIS A 1 97 ? 11.819 1.682 6.621 1.00 85.19 97 HIS A O 1
ATOM 765 N N . ILE A 1 98 ? 11.626 3.919 6.859 1.00 85.50 98 ILE A N 1
ATOM 766 C CA . ILE A 1 98 ? 10.156 3.947 6.864 1.00 85.50 98 ILE A CA 1
ATOM 767 C C . ILE A 1 98 ? 9.610 3.340 5.570 1.00 85.50 98 ILE A C 1
ATOM 769 O O . ILE A 1 98 ? 8.812 2.406 5.619 1.00 85.50 98 ILE A O 1
ATOM 773 N N . TYR A 1 99 ? 10.123 3.762 4.414 1.00 88.75 99 TYR A N 1
ATOM 774 C CA . TYR A 1 99 ? 9.709 3.216 3.122 1.00 88.75 99 TYR A CA 1
ATOM 775 C C . TYR A 1 99 ? 9.967 1.704 2.999 1.00 88.75 99 TYR A C 1
ATOM 777 O O . TYR A 1 99 ? 9.128 0.944 2.519 1.00 88.75 99 TYR A O 1
ATOM 785 N N . SER A 1 100 ? 11.115 1.226 3.487 1.00 90.19 100 SER A N 1
ATOM 786 C CA . SER A 1 100 ? 11.437 -0.208 3.489 1.00 90.19 100 SER A CA 1
ATOM 787 C C . SER A 1 100 ? 10.487 -1.016 4.372 1.00 90.19 100 SER A C 1
ATOM 789 O O . SER A 1 100 ? 10.111 -2.133 4.019 1.00 90.19 100 SER A O 1
ATOM 791 N N . ARG A 1 101 ? 10.112 -0.475 5.534 1.00 90.75 101 ARG A N 1
ATOM 792 C CA . ARG A 1 101 ? 9.167 -1.119 6.453 1.00 90.75 101 ARG A CA 1
ATOM 793 C C . ARG A 1 101 ? 7.752 -1.109 5.905 1.00 90.75 101 ARG A C 1
ATOM 795 O O . ARG A 1 101 ? 7.077 -2.128 5.984 1.00 90.75 101 ARG A O 1
ATOM 802 N N . TYR A 1 102 ? 7.359 -0.010 5.277 1.00 91.94 102 TYR A N 1
ATOM 803 C CA . TYR A 1 102 ? 6.124 0.092 4.525 1.00 91.94 102 TYR A CA 1
ATOM 804 C C . TYR A 1 102 ? 6.010 -1.029 3.480 1.00 91.94 102 TYR A C 1
ATOM 806 O O . TYR A 1 102 ? 5.077 -1.824 3.546 1.00 91.94 102 TYR A O 1
ATOM 814 N N . LEU A 1 103 ? 6.996 -1.178 2.586 1.00 94.38 103 LEU A N 1
ATOM 815 C CA . LEU A 1 103 ? 6.973 -2.238 1.569 1.00 94.38 103 LEU A CA 1
ATOM 816 C C . LEU A 1 103 ? 6.882 -3.645 2.185 1.00 94.38 103 LEU A C 1
ATOM 818 O O . LEU A 1 103 ? 6.138 -4.490 1.688 1.00 94.38 103 LEU A O 1
ATOM 822 N N . ARG A 1 104 ? 7.595 -3.896 3.291 1.00 95.19 104 ARG A N 1
ATOM 823 C CA . ARG A 1 104 ? 7.504 -5.173 4.021 1.00 95.19 104 ARG A CA 1
ATOM 824 C C . ARG A 1 104 ? 6.121 -5.405 4.610 1.00 95.19 104 ARG A C 1
ATOM 826 O O . ARG A 1 104 ? 5.605 -6.508 4.485 1.00 95.19 104 ARG A O 1
ATOM 833 N N . SER A 1 105 ? 5.521 -4.380 5.209 1.00 95.50 105 SER A N 1
ATOM 834 C CA . SER A 1 105 ? 4.161 -4.436 5.751 1.00 95.50 105 SER A CA 1
ATOM 835 C C . SER A 1 105 ? 3.155 -4.806 4.659 1.00 95.50 105 SER A C 1
ATOM 837 O O . SER A 1 105 ? 2.336 -5.698 4.854 1.00 95.50 105 SER A O 1
ATOM 839 N N . MET A 1 106 ? 3.279 -4.221 3.463 1.00 95.50 106 MET A N 1
ATOM 840 C CA . MET A 1 106 ? 2.402 -4.535 2.327 1.00 95.50 106 MET A CA 1
ATOM 841 C C . MET A 1 106 ? 2.588 -5.969 1.821 1.00 95.50 106 MET A C 1
ATOM 843 O O . MET A 1 106 ? 1.617 -6.645 1.473 1.00 95.50 106 MET A O 1
ATOM 847 N N . TRP A 1 107 ? 3.825 -6.466 1.818 1.00 95.50 107 TRP A N 1
ATOM 848 C CA . TRP A 1 107 ? 4.109 -7.857 1.474 1.00 95.50 107 TRP A CA 1
ATOM 849 C C . TRP A 1 107 ? 3.547 -8.842 2.506 1.00 95.50 107 TRP A C 1
ATOM 851 O O . TRP A 1 107 ? 2.932 -9.840 2.135 1.00 95.50 107 TRP A O 1
ATOM 861 N N . ILE A 1 108 ? 3.706 -8.553 3.801 1.00 95.44 108 ILE A N 1
ATOM 862 C CA . ILE A 1 108 ? 3.120 -9.349 4.890 1.00 95.44 108 ILE A CA 1
ATOM 863 C C . ILE A 1 108 ? 1.599 -9.376 4.749 1.00 95.44 108 ILE A C 1
ATOM 865 O O . ILE A 1 108 ? 1.025 -10.458 4.669 1.00 95.44 108 ILE A O 1
ATOM 869 N N . LEU A 1 109 ? 0.973 -8.206 4.601 1.00 95.69 109 LEU A N 1
ATOM 870 C CA . LEU A 1 109 ? -0.467 -8.066 4.395 1.00 95.69 109 LEU A CA 1
ATOM 871 C C . LEU A 1 109 ? -0.949 -8.903 3.202 1.00 95.69 109 LEU A C 1
ATOM 873 O O . LEU A 1 109 ? -1.934 -9.624 3.302 1.00 95.69 109 LEU A O 1
ATOM 877 N N . THR A 1 110 ? -0.234 -8.866 2.077 1.00 95.44 110 THR A N 1
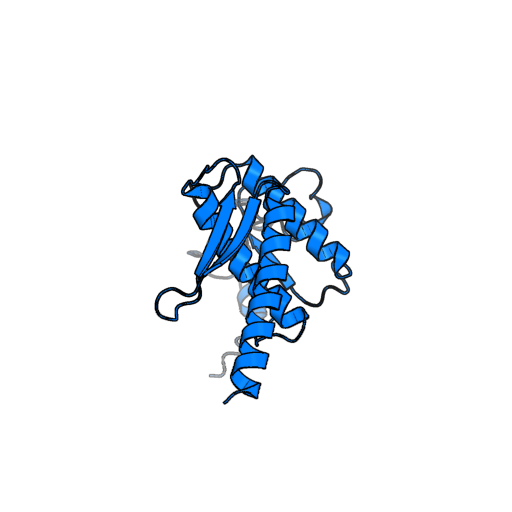ATOM 878 C CA . THR A 1 110 ? -0.578 -9.676 0.897 1.00 95.44 110 THR A CA 1
ATOM 879 C C . THR A 1 110 ? -0.560 -11.172 1.220 1.00 95.44 110 THR A C 1
ATOM 881 O O . THR A 1 110 ? -1.497 -11.893 0.877 1.00 95.44 110 THR A O 1
ATOM 884 N N . ASN A 1 111 ? 0.470 -11.647 1.922 1.00 95.25 111 ASN A N 1
ATOM 885 C CA . ASN A 1 111 ? 0.602 -13.059 2.285 1.00 95.25 111 ASN A CA 1
ATOM 886 C C . ASN A 1 111 ? -0.443 -13.513 3.313 1.00 95.25 111 ASN A C 1
ATOM 888 O O . ASN A 1 111 ? -0.997 -14.602 3.172 1.00 95.25 111 ASN A O 1
ATOM 892 N N . GLU A 1 112 ? -0.765 -12.677 4.301 1.00 95.12 112 GLU A N 1
ATOM 893 C CA . GLU A 1 112 ? -1.810 -12.958 5.296 1.00 95.12 112 GLU A CA 1
ATOM 894 C C . GLU A 1 112 ? -3.194 -13.129 4.659 1.00 95.12 112 GLU A C 1
ATOM 896 O O . GLU A 1 112 ? -4.010 -13.912 5.142 1.00 95.12 112 GLU A O 1
ATOM 901 N N . TYR A 1 113 ? -3.445 -12.446 3.540 1.00 94.88 113 TYR A N 1
ATOM 902 C CA . TYR A 1 113 ? -4.708 -12.519 2.806 1.00 94.88 113 TYR A CA 1
ATOM 903 C C . TYR A 1 113 ? -4.694 -13.549 1.666 1.00 94.88 113 TYR A C 1
ATOM 905 O O . TYR A 1 113 ? -5.587 -13.548 0.824 1.00 94.88 113 TYR A O 1
ATOM 913 N N . GLY A 1 114 ? -3.731 -14.476 1.661 1.00 93.44 114 GLY A N 1
ATOM 914 C CA . GLY A 1 114 ? -3.693 -15.609 0.731 1.00 93.44 114 GLY A CA 1
ATOM 915 C C . GLY A 1 114 ? -2.644 -15.504 -0.377 1.00 93.44 114 GLY A C 1
ATOM 916 O O . GLY A 1 114 ? -2.589 -16.387 -1.234 1.00 93.44 114 GLY A O 1
ATOM 917 N N . GLY A 1 115 ? -1.796 -14.475 -0.349 1.00 93.00 115 GLY A N 1
ATOM 918 C CA . GLY A 1 115 ? -0.689 -14.302 -1.286 1.00 93.00 115 GLY A CA 1
ATOM 919 C C . GLY A 1 115 ? -1.146 -13.981 -2.709 1.00 93.00 115 GLY A C 1
ATOM 920 O O . GLY A 1 115 ? -2.304 -13.643 -2.950 1.00 93.00 115 GLY A O 1
ATOM 921 N N . GLN A 1 116 ? -0.221 -14.108 -3.663 1.00 86.50 116 GLN A N 1
ATOM 922 C CA . GLN A 1 116 ? -0.419 -13.733 -5.069 1.00 86.50 116 GLN A CA 1
ATOM 923 C C . GLN A 1 116 ? -1.656 -14.377 -5.721 1.00 86.50 116 GLN A C 1
ATOM 925 O O . GLN A 1 116 ? -2.302 -13.745 -6.551 1.00 86.50 116 GLN A O 1
ATOM 930 N N . ASP A 1 117 ? -2.008 -15.603 -5.329 1.00 88.75 117 ASP A N 1
ATOM 931 C CA . ASP A 1 117 ? -3.072 -16.366 -5.992 1.00 88.75 117 ASP A CA 1
ATOM 932 C C . ASP A 1 117 ? -4.467 -16.137 -5.396 1.00 88.75 117 ASP A C 1
ATOM 934 O O . ASP A 1 117 ? -5.471 -16.445 -6.040 1.00 88.75 117 ASP A O 1
ATOM 938 N N . LYS A 1 118 ? -4.554 -15.675 -4.140 1.00 94.94 118 LYS A N 1
ATOM 939 C CA . LYS A 1 118 ? -5.822 -15.653 -3.383 1.00 94.94 118 LYS A CA 1
ATOM 940 C C . LYS A 1 118 ? -6.127 -14.336 -2.678 1.00 94.94 118 LYS A C 1
ATOM 942 O O . LYS A 1 118 ? -7.237 -14.207 -2.159 1.00 94.94 118 LYS A O 1
ATOM 947 N N . ALA A 1 119 ? -5.200 -13.376 -2.661 1.00 95.88 119 ALA A N 1
ATOM 948 C CA . ALA A 1 119 ? -5.468 -12.054 -2.110 1.00 95.88 119 ALA A CA 1
ATOM 949 C C . ALA A 1 119 ? -6.716 -11.439 -2.777 1.00 95.88 119 ALA A C 1
ATOM 951 O O . ALA A 1 119 ? -6.813 -11.420 -4.005 1.00 95.88 119 ALA A O 1
ATOM 952 N N . PRO A 1 120 ? -7.687 -10.910 -2.005 1.00 96.75 120 PRO A N 1
ATOM 953 C CA . PRO A 1 120 ? -8.927 -10.356 -2.549 1.00 96.75 120 PRO A CA 1
ATOM 954 C C . PRO A 1 120 ? -8.743 -8.948 -3.143 1.00 96.75 120 PRO A C 1
ATOM 956 O O . PRO A 1 120 ? -9.723 -8.226 -3.331 1.00 96.75 120 PRO A O 1
ATOM 959 N N . PHE A 1 121 ? -7.499 -8.543 -3.396 1.00 97.44 121 PHE A N 1
ATOM 960 C CA . PHE A 1 121 ? -7.104 -7.246 -3.921 1.00 97.44 121 PHE A CA 1
ATOM 961 C C . PHE A 1 121 ? -5.854 -7.378 -4.795 1.00 97.44 121 PHE A C 1
ATOM 963 O O . PHE A 1 121 ? -5.091 -8.335 -4.676 1.00 97.44 121 PHE A O 1
ATOM 970 N N . GLN A 1 122 ? -5.619 -6.375 -5.635 1.00 96.56 122 GLN A N 1
ATOM 971 C CA . GLN A 1 122 ? -4.381 -6.189 -6.376 1.00 96.56 122 GLN A CA 1
ATOM 972 C C . GLN A 1 122 ? -3.772 -4.847 -5.981 1.00 96.56 122 GLN A C 1
ATOM 974 O O . GLN A 1 122 ? -4.388 -3.800 -6.176 1.00 96.56 122 GLN A O 1
ATOM 979 N N . TYR A 1 123 ? -2.562 -4.889 -5.427 1.00 96.69 123 TYR A N 1
ATOM 980 C CA . TYR A 1 123 ? -1.816 -3.695 -5.064 1.00 96.69 123 TYR A CA 1
ATOM 981 C C . TYR A 1 123 ? -0.476 -3.653 -5.798 1.00 96.69 123 TYR A C 1
ATOM 983 O O . TYR A 1 123 ? 0.329 -4.576 -5.686 1.00 96.69 123 TYR A O 1
ATOM 991 N N . ILE A 1 124 ? -0.256 -2.591 -6.568 1.00 96.12 124 ILE A N 1
ATOM 992 C CA . ILE A 1 124 ? 0.937 -2.391 -7.386 1.00 96.12 124 ILE A CA 1
ATOM 993 C C . ILE A 1 124 ? 1.685 -1.162 -6.874 1.00 96.12 124 ILE A C 1
ATOM 995 O O . ILE A 1 124 ? 1.106 -0.095 -6.674 1.00 96.12 124 ILE A O 1
ATOM 999 N N . VAL A 1 125 ? 2.996 -1.313 -6.707 1.00 94.62 125 VAL A N 1
ATOM 1000 C CA . VAL A 1 125 ? 3.911 -0.210 -6.413 1.00 94.62 125 VAL A CA 1
ATOM 1001 C C . VAL A 1 125 ? 4.925 -0.119 -7.534 1.00 94.62 125 VAL A C 1
ATOM 1003 O O . VAL A 1 125 ? 5.683 -1.065 -7.755 1.00 94.62 125 VAL A O 1
ATOM 1006 N N . THR A 1 126 ? 4.981 1.021 -8.214 1.00 93.81 126 THR A N 1
ATOM 1007 C CA . THR A 1 126 ? 6.121 1.353 -9.073 1.00 93.81 126 THR A CA 1
ATOM 1008 C C . THR A 1 126 ? 7.113 2.180 -8.271 1.00 93.81 126 THR A C 1
ATOM 1010 O O . THR A 1 126 ? 6.741 2.974 -7.413 1.00 93.81 126 THR A O 1
ATOM 1013 N N . THR A 1 127 ? 8.408 1.932 -8.457 1.00 90.88 127 THR A N 1
ATOM 1014 C CA . THR A 1 127 ? 9.451 2.673 -7.743 1.00 90.88 127 THR A CA 1
ATOM 1015 C C . THR A 1 127 ? 10.795 2.512 -8.434 1.00 90.88 127 THR A C 1
ATOM 1017 O O . THR A 1 127 ? 11.125 1.448 -8.958 1.00 90.88 127 THR A O 1
ATOM 1020 N N . THR A 1 128 ? 11.601 3.569 -8.398 1.00 90.12 128 THR A N 1
ATOM 1021 C CA . THR A 1 128 ? 13.022 3.534 -8.781 1.00 90.12 128 THR A CA 1
ATOM 1022 C C . THR A 1 128 ? 13.925 3.186 -7.594 1.00 90.12 128 THR A C 1
ATOM 1024 O O . THR A 1 128 ? 15.106 2.876 -7.764 1.00 90.12 128 THR A O 1
ATOM 1027 N N . SER A 1 129 ? 13.384 3.216 -6.371 1.00 87.88 129 SER A N 1
ATOM 1028 C CA . SER A 1 129 ? 14.131 2.884 -5.162 1.00 87.88 129 SER A CA 1
ATOM 1029 C C . SER A 1 129 ? 14.273 1.372 -5.037 1.00 87.88 129 SER A C 1
ATOM 1031 O O . SER A 1 129 ? 13.287 0.642 -5.040 1.00 87.88 129 SER A O 1
ATOM 1033 N N . LYS A 1 130 ? 15.511 0.888 -4.882 1.00 87.94 130 LYS A N 1
ATOM 1034 C CA . LYS A 1 130 ? 15.766 -0.546 -4.716 1.00 87.94 130 LYS A CA 1
ATOM 1035 C C . LYS A 1 130 ? 15.013 -1.078 -3.482 1.00 87.94 130 LYS A C 1
ATOM 1037 O O . LYS A 1 130 ? 15.290 -0.586 -2.381 1.00 87.94 130 LYS A O 1
ATOM 1042 N N . PRO A 1 131 ? 14.127 -2.081 -3.635 1.00 88.88 131 PRO A N 1
ATOM 1043 C CA . PRO A 1 131 ? 13.406 -2.643 -2.506 1.00 88.88 131 PRO A CA 1
ATOM 1044 C C . PRO A 1 131 ? 14.365 -3.394 -1.565 1.00 88.88 131 PRO A C 1
ATOM 1046 O O . PRO A 1 131 ? 15.488 -3.751 -1.953 1.00 88.88 131 PRO A O 1
ATOM 1049 N N . PRO A 1 132 ? 13.944 -3.642 -0.316 1.00 92.00 132 PRO A N 1
ATOM 1050 C CA . PRO A 1 132 ? 14.640 -4.553 0.581 1.00 92.00 132 PRO A CA 1
ATOM 1051 C C . PRO A 1 132 ? 14.925 -5.916 -0.067 1.00 92.00 132 PRO A C 1
ATOM 1053 O O . PRO A 1 132 ? 14.103 -6.432 -0.819 1.00 92.00 132 PRO A O 1
ATOM 1056 N N . LYS A 1 133 ? 16.092 -6.512 0.227 1.00 93.00 133 LYS A N 1
ATOM 1057 C CA . LYS A 1 133 ? 16.533 -7.783 -0.391 1.00 93.00 133 LYS A CA 1
ATOM 1058 C C . LYS A 1 133 ? 15.559 -8.938 -0.142 1.00 93.00 133 LYS A C 1
ATOM 1060 O O . LYS A 1 133 ? 15.436 -9.826 -0.972 1.00 93.00 133 LYS A O 1
ATOM 1065 N N . ASP A 1 134 ? 14.893 -8.920 1.004 1.00 94.88 134 ASP A N 1
ATOM 1066 C CA . ASP A 1 134 ? 13.887 -9.895 1.414 1.00 94.88 134 ASP A CA 1
ATOM 1067 C C . ASP A 1 134 ? 12.582 -9.811 0.603 1.00 94.88 134 ASP A C 1
ATOM 1069 O O . ASP A 1 134 ? 11.784 -10.740 0.648 1.00 94.88 134 ASP A O 1
ATOM 1073 N N . LEU A 1 135 ? 12.389 -8.748 -0.186 1.00 94.94 135 LEU A N 1
ATOM 1074 C CA . LEU A 1 135 ? 11.224 -8.558 -1.055 1.00 94.94 135 LEU A CA 1
ATOM 1075 C C . LEU A 1 135 ? 11.508 -8.872 -2.529 1.00 94.94 135 LEU A C 1
ATOM 1077 O O . LEU A 1 135 ? 10.730 -8.486 -3.395 1.00 94.94 135 LEU A O 1
ATOM 1081 N N . GLU A 1 136 ? 12.597 -9.578 -2.839 1.00 93.62 136 GLU A N 1
ATOM 1082 C CA . GLU A 1 136 ? 12.923 -9.959 -4.221 1.00 93.62 136 GLU A CA 1
ATOM 1083 C C . GLU A 1 136 ? 11.783 -10.756 -4.882 1.00 93.62 136 GLU A C 1
ATOM 1085 O O . GLU A 1 136 ? 11.452 -10.515 -6.038 1.00 93.62 136 GLU A O 1
ATOM 1090 N N . ALA A 1 137 ? 11.123 -11.635 -4.119 1.00 91.94 137 ALA A N 1
ATOM 1091 C CA . ALA A 1 137 ? 9.987 -12.430 -4.587 1.00 91.94 137 ALA A CA 1
ATOM 1092 C C . ALA A 1 137 ? 8.727 -11.599 -4.902 1.00 91.94 137 ALA A C 1
ATOM 1094 O O . ALA A 1 137 ? 7.843 -12.084 -5.598 1.00 91.94 137 ALA A O 1
ATOM 1095 N N . ALA A 1 138 ? 8.640 -10.359 -4.410 1.00 93.31 138 ALA A N 1
ATOM 1096 C CA . ALA A 1 138 ? 7.518 -9.463 -4.685 1.00 93.31 138 ALA A CA 1
ATOM 1097 C C . ALA A 1 138 ? 7.679 -8.702 -6.017 1.00 93.31 138 ALA A C 1
ATOM 1099 O O . ALA A 1 138 ? 6.752 -8.033 -6.476 1.00 93.31 138 ALA A O 1
ATOM 1100 N N . ILE A 1 139 ? 8.861 -8.756 -6.640 1.00 94.62 139 ILE A N 1
ATOM 1101 C CA . ILE A 1 139 ? 9.166 -7.984 -7.845 1.00 94.62 139 ILE A CA 1
ATOM 1102 C C . ILE A 1 139 ? 8.587 -8.696 -9.064 1.00 94.62 139 ILE A C 1
ATOM 1104 O O . ILE A 1 139 ? 9.118 -9.700 -9.528 1.00 94.62 139 ILE A O 1
ATOM 1108 N N . CYS A 1 140 ? 7.520 -8.123 -9.616 1.00 94.12 140 CYS A N 1
ATOM 1109 C CA . CYS A 1 140 ? 6.845 -8.667 -10.793 1.00 94.12 140 CYS A CA 1
ATOM 1110 C C . CYS A 1 140 ? 7.512 -8.245 -12.112 1.00 94.12 140 CYS A C 1
ATOM 1112 O O . CYS A 1 140 ? 7.510 -8.999 -13.080 1.00 94.12 140 CYS A O 1
ATOM 1114 N N . LEU A 1 141 ? 8.074 -7.033 -12.165 1.00 94.44 141 LEU A N 1
ATOM 1115 C CA . LEU A 1 141 ? 8.645 -6.456 -13.380 1.00 94.44 141 LEU A CA 1
ATOM 1116 C C . LEU A 1 141 ? 9.833 -5.553 -13.036 1.00 94.44 141 LEU A C 1
ATOM 1118 O O . LEU A 1 141 ? 9.755 -4.720 -12.133 1.00 94.44 141 LEU A O 1
ATOM 1122 N N . ARG A 1 142 ? 10.938 -5.713 -13.770 1.00 94.75 142 ARG A N 1
ATOM 1123 C CA . ARG A 1 142 ? 12.117 -4.843 -13.690 1.00 94.75 142 ARG A CA 1
ATOM 1124 C C . ARG A 1 142 ? 12.270 -4.100 -15.004 1.00 94.75 142 ARG A C 1
ATOM 1126 O O . ARG A 1 142 ? 12.400 -4.731 -16.048 1.00 94.75 142 ARG A O 1
ATOM 1133 N N . LEU A 1 143 ? 12.273 -2.776 -14.923 1.00 93.81 143 LEU A N 1
ATOM 1134 C CA . LEU A 1 143 ? 12.422 -1.892 -16.070 1.00 93.81 143 LEU A CA 1
ATOM 1135 C C . LEU A 1 143 ? 13.723 -1.105 -15.956 1.00 93.81 143 LEU A C 1
ATOM 1137 O O . LEU A 1 143 ? 14.152 -0.743 -14.859 1.00 93.81 143 LEU A O 1
ATOM 1141 N N . GLU A 1 144 ? 14.341 -0.839 -17.098 1.00 92.88 144 GLU A N 1
ATOM 1142 C CA . GLU A 1 144 ? 15.564 -0.052 -17.223 1.00 92.88 144 GLU A CA 1
ATOM 1143 C C . GLU A 1 144 ? 15.388 0.970 -18.353 1.00 92.88 144 GLU A C 1
ATOM 1145 O O . GLU A 1 144 ? 14.612 0.765 -19.285 1.00 92.88 144 GLU A O 1
ATOM 1150 N N . ALA A 1 145 ? 16.122 2.083 -18.289 1.00 88.88 145 ALA A N 1
ATOM 1151 C CA . ALA A 1 145 ? 16.115 3.079 -19.364 1.00 88.88 145 ALA A CA 1
ATOM 1152 C C . ALA A 1 145 ? 16.795 2.567 -20.652 1.00 88.88 145 ALA A C 1
ATOM 1154 O O . ALA A 1 145 ? 16.579 3.122 -21.724 1.00 88.88 145 ALA A O 1
ATOM 1155 N N . HIS A 1 146 ? 17.628 1.528 -20.539 1.00 88.56 146 HIS A N 1
ATOM 1156 C CA . HIS A 1 146 ? 18.318 0.850 -21.634 1.00 88.56 146 HIS A CA 1
ATOM 1157 C C . HIS A 1 146 ? 18.726 -0.562 -21.167 1.00 88.56 146 HIS A C 1
ATOM 1159 O O . HIS A 1 146 ? 19.070 -0.706 -19.993 1.00 88.56 146 HIS A O 1
ATOM 1165 N N . PRO A 1 147 ? 18.785 -1.589 -22.040 1.00 92.62 147 PRO A N 1
ATOM 1166 C CA . PRO A 1 147 ? 18.418 -1.604 -23.467 1.00 92.62 147 PRO A CA 1
ATOM 1167 C C . PRO A 1 147 ? 16.912 -1.506 -23.711 1.00 92.62 147 PRO A C 1
ATOM 1169 O O . PRO A 1 147 ? 16.126 -1.688 -22.787 1.00 92.62 147 PRO A O 1
ATOM 1172 N N . GLU A 1 148 ? 16.517 -1.247 -24.963 1.00 90.06 148 GLU A N 1
ATOM 1173 C CA . GLU A 1 148 ? 15.111 -1.134 -25.397 1.00 90.06 148 GLU A CA 1
ATOM 1174 C C . GLU A 1 148 ? 14.238 -2.283 -24.883 1.00 90.06 148 GLU A C 1
ATOM 1176 O O . GLU A 1 148 ? 13.143 -2.052 -24.383 1.00 90.06 148 GLU A O 1
ATOM 1181 N N . THR A 1 149 ? 14.769 -3.508 -24.873 1.00 89.88 149 THR A N 1
ATOM 1182 C CA . THR A 1 149 ? 14.086 -4.720 -24.388 1.00 89.88 149 THR A CA 1
ATOM 1183 C C . THR A 1 149 ? 13.690 -4.694 -22.910 1.00 89.88 149 THR A C 1
ATOM 1185 O O . THR A 1 149 ? 12.901 -5.532 -22.482 1.00 89.88 149 THR A O 1
ATOM 1188 N N . LYS A 1 150 ? 14.229 -3.760 -22.121 1.00 92.94 150 LYS A N 1
ATOM 1189 C CA . LYS A 1 150 ? 13.883 -3.556 -20.708 1.00 92.94 150 LYS A CA 1
ATOM 1190 C C . LYS A 1 150 ? 13.113 -2.260 -20.454 1.00 92.94 150 LYS A C 1
ATOM 1192 O O . LYS A 1 150 ? 12.807 -1.953 -19.303 1.00 92.94 150 LYS A O 1
ATOM 1197 N N . MET A 1 151 ? 12.814 -1.486 -21.492 1.00 92.25 151 MET A N 1
ATOM 1198 C CA . MET A 1 151 ? 11.986 -0.289 -21.372 1.00 92.25 151 MET A CA 1
ATOM 1199 C C . MET A 1 151 ? 10.511 -0.679 -21.283 1.00 92.25 151 MET A C 1
ATOM 1201 O O . MET A 1 151 ? 10.093 -1.654 -21.901 1.00 92.25 151 MET A O 1
ATOM 1205 N N . LEU A 1 152 ? 9.700 0.132 -20.593 1.00 89.44 152 LEU A N 1
ATOM 1206 C CA . LEU A 1 152 ? 8.259 -0.119 -20.435 1.00 89.44 152 LEU A CA 1
ATOM 1207 C C . LEU A 1 152 ? 7.546 -0.355 -21.775 1.00 89.44 152 LEU A C 1
ATOM 1209 O O . LEU A 1 152 ? 6.722 -1.254 -21.892 1.00 89.44 152 LEU A O 1
ATOM 1213 N N . PHE A 1 153 ? 7.889 0.445 -22.785 1.00 89.06 153 PHE A N 1
ATOM 1214 C CA . PHE A 1 153 ? 7.275 0.389 -24.112 1.00 89.06 153 PHE A CA 1
ATOM 1215 C C . PHE A 1 153 ? 8.193 -0.215 -25.173 1.00 89.06 153 PHE A C 1
ATOM 1217 O O . PHE A 1 153 ? 7.940 -0.035 -26.359 1.00 89.06 153 PHE A O 1
ATOM 1224 N N . GLY A 1 154 ? 9.304 -0.850 -24.791 1.00 89.00 154 GLY A N 1
ATOM 1225 C CA . GLY A 1 154 ? 10.274 -1.359 -25.764 1.00 89.00 154 GLY A CA 1
ATOM 1226 C C . GLY A 1 154 ? 10.971 -0.275 -26.601 1.00 89.00 154 GLY A C 1
ATOM 1227 O O . GLY A 1 154 ? 11.593 -0.599 -27.603 1.00 89.00 154 GLY A O 1
ATOM 1228 N N . ARG A 1 155 ? 10.792 1.010 -26.258 1.00 88.06 155 ARG A N 1
ATOM 1229 C CA . ARG A 1 155 ? 11.293 2.186 -26.989 1.00 88.06 155 ARG A CA 1
ATOM 1230 C C . ARG A 1 155 ? 11.098 3.467 -26.178 1.00 88.06 155 ARG A C 1
ATOM 1232 O O . ARG A 1 155 ? 10.319 3.501 -25.223 1.00 88.06 155 ARG A O 1
ATOM 1239 N N . LEU A 1 156 ? 11.735 4.552 -26.618 1.00 87.94 156 LEU A N 1
ATOM 1240 C CA . LEU A 1 156 ? 11.423 5.909 -26.164 1.00 87.94 156 LEU A CA 1
ATOM 1241 C C . LEU A 1 156 ? 10.073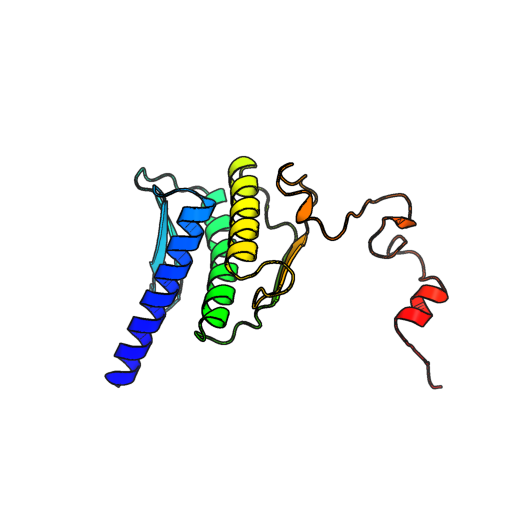 6.373 -26.736 1.00 87.94 156 LEU A C 1
ATOM 1243 O O . LEU A 1 156 ? 9.810 6.197 -27.925 1.00 87.94 156 LEU A O 1
ATOM 1247 N N . LEU A 1 157 ? 9.240 7.011 -25.905 1.00 85.56 157 LEU A N 1
ATOM 1248 C CA . LEU A 1 157 ? 7.921 7.525 -26.309 1.00 85.56 157 LEU A CA 1
ATOM 1249 C C . LEU A 1 157 ? 7.936 8.445 -27.548 1.00 85.56 157 LEU A C 1
ATOM 1251 O O . LEU A 1 157 ? 7.014 8.314 -28.350 1.00 85.56 157 LEU A O 1
ATOM 1255 N N . PRO A 1 158 ? 8.942 9.325 -27.757 1.00 88.38 158 PRO A N 1
ATOM 1256 C CA . PRO A 1 158 ? 9.031 10.154 -28.962 1.00 88.38 158 PRO A CA 1
ATOM 1257 C C . PRO A 1 158 ? 9.258 9.381 -30.265 1.00 88.38 158 PRO A C 1
ATOM 1259 O O . PRO A 1 158 ? 9.012 9.925 -31.339 1.00 88.38 158 PRO A O 1
ATOM 1262 N N . ASN A 1 159 ? 9.747 8.140 -30.202 1.00 87.56 159 ASN A N 1
ATOM 1263 C CA . ASN A 1 159 ? 9.895 7.322 -31.402 1.00 87.56 159 ASN A CA 1
ATOM 1264 C C . ASN A 1 159 ? 8.494 6.897 -31.893 1.00 87.56 159 ASN A C 1
ATOM 1266 O O . ASN A 1 159 ? 7.529 6.974 -31.136 1.00 87.56 159 ASN A O 1
ATOM 1270 N N . PRO A 1 160 ? 8.312 6.452 -33.140 1.00 85.69 160 PRO A N 1
ATOM 1271 C CA . PRO A 1 160 ? 7.077 5.776 -33.539 1.00 85.69 160 PRO A CA 1
ATOM 1272 C C . PRO A 1 160 ? 7.018 4.349 -32.953 1.00 85.69 160 PRO A C 1
ATOM 1274 O O . PRO A 1 160 ? 8.074 3.750 -32.718 1.00 85.69 160 PRO A O 1
ATOM 1277 N N . PRO A 1 161 ? 5.821 3.781 -32.698 1.00 85.19 161 PRO A N 1
ATOM 1278 C CA . PRO A 1 161 ? 5.691 2.357 -32.403 1.00 85.19 161 PRO A CA 1
ATOM 1279 C C . PRO A 1 161 ? 6.167 1.488 -33.566 1.00 85.19 161 PRO A C 1
ATOM 1281 O O . PRO A 1 161 ? 6.065 1.874 -34.732 1.00 85.19 161 PRO A O 1
ATOM 1284 N N . THR A 1 162 ? 6.683 0.301 -33.251 1.00 83.12 162 THR A N 1
ATOM 1285 C CA . THR A 1 162 ? 6.935 -0.719 -34.275 1.00 83.12 162 THR A CA 1
ATOM 1286 C C . THR A 1 162 ? 5.604 -1.267 -34.799 1.00 83.12 162 THR A C 1
ATOM 1288 O O . THR A 1 162 ? 4.569 -1.134 -34.145 1.00 83.12 162 THR A O 1
ATOM 1291 N N . LYS A 1 163 ? 5.611 -1.912 -35.973 1.00 82.38 163 LYS A N 1
ATOM 1292 C CA . LYS A 1 163 ? 4.402 -2.560 -36.514 1.00 82.38 163 LYS A CA 1
ATOM 1293 C C . LYS A 1 163 ? 3.792 -3.563 -35.528 1.00 82.38 163 LYS A C 1
ATOM 1295 O O . LYS A 1 163 ? 2.601 -3.497 -35.267 1.00 82.38 163 LYS A O 1
ATOM 1300 N N . GLU A 1 164 ? 4.626 -4.389 -34.898 1.00 80.62 164 GLU A N 1
ATOM 1301 C CA . GLU A 1 164 ? 4.204 -5.359 -33.874 1.00 80.62 164 GLU A CA 1
ATOM 1302 C C . GLU A 1 164 ? 3.512 -4.689 -32.674 1.00 80.62 164 GLU A C 1
ATOM 1304 O O . GLU A 1 164 ? 2.565 -5.228 -32.109 1.00 80.62 164 GLU A O 1
ATOM 1309 N N . GLN A 1 165 ? 3.957 -3.491 -32.283 1.00 78.50 165 GLN A N 1
ATOM 1310 C CA . GLN A 1 165 ? 3.342 -2.739 -31.189 1.00 78.50 165 GLN A CA 1
ATOM 1311 C C . GLN A 1 165 ? 2.003 -2.123 -31.584 1.00 78.50 165 GLN A C 1
ATOM 1313 O O . GLN A 1 165 ? 1.103 -2.083 -30.753 1.00 78.50 165 GLN A O 1
ATOM 1318 N N . PHE A 1 166 ? 1.853 -1.659 -32.826 1.00 78.88 166 PHE A N 1
ATOM 1319 C CA . PHE A 1 166 ? 0.550 -1.238 -33.347 1.00 78.88 166 PHE A CA 1
ATOM 1320 C C . PHE A 1 166 ? -0.438 -2.410 -33.390 1.00 78.88 166 PHE A C 1
ATOM 1322 O O . PHE A 1 166 ? -1.583 -2.269 -32.972 1.00 78.88 166 PHE A O 1
ATOM 1329 N N . GLU A 1 167 ? 0.024 -3.582 -33.824 1.00 81.12 167 GLU A N 1
ATOM 1330 C CA . GLU A 1 167 ? -0.789 -4.800 -33.894 1.00 81.12 167 GLU A CA 1
ATOM 1331 C C . GLU A 1 167 ? -1.236 -5.286 -32.500 1.00 81.12 167 GLU A C 1
ATOM 1333 O O . GLU A 1 167 ? -2.360 -5.764 -32.353 1.00 81.12 167 GLU A O 1
ATOM 1338 N N . LEU A 1 168 ? -0.411 -5.099 -31.458 1.00 71.81 168 LEU A N 1
ATOM 1339 C CA . LEU A 1 168 ? -0.736 -5.466 -30.070 1.00 71.81 168 LEU A CA 1
ATOM 1340 C C . LEU A 1 168 ? -1.945 -4.701 -29.502 1.00 71.81 168 LEU A C 1
ATOM 1342 O O . LEU A 1 168 ? -2.690 -5.251 -28.691 1.00 71.81 168 LEU A O 1
ATOM 1346 N N . PHE A 1 169 ? -2.131 -3.440 -29.902 1.00 65.88 169 PHE A N 1
ATOM 1347 C CA . PHE A 1 169 ? -3.222 -2.589 -29.411 1.00 65.88 169 PHE A CA 1
ATOM 1348 C C . PHE A 1 169 ? -4.471 -2.613 -30.296 1.00 65.88 169 PHE A C 1
ATOM 1350 O O . PHE A 1 169 ? -5.459 -1.976 -29.942 1.00 65.88 169 PHE A O 1
ATOM 1357 N N . GLY A 1 170 ? -4.460 -3.392 -31.383 1.00 59.62 170 GLY A N 1
ATOM 1358 C CA . GLY A 1 170 ? -5.650 -3.682 -32.174 1.00 59.62 170 GLY A CA 1
ATOM 1359 C C . GLY A 1 170 ? -6.343 -2.437 -32.721 1.00 59.62 170 GLY A C 1
ATOM 1360 O O . GLY A 1 170 ? -7.496 -2.186 -32.387 1.00 59.62 170 GLY A O 1
ATOM 1361 N N . GLU A 1 171 ? -5.683 -1.709 -33.616 1.00 53.84 171 GLU A N 1
ATOM 1362 C CA . GLU A 1 171 ? -6.398 -0.917 -34.619 1.00 53.84 171 GLU A CA 1
ATOM 1363 C C . GLU A 1 171 ? -6.415 -1.713 -35.931 1.00 53.84 171 GLU A C 1
ATOM 1365 O O . GLU A 1 171 ? -5.553 -1.574 -36.798 1.00 53.84 171 GLU A O 1
ATOM 1370 N N . GLU A 1 172 ? -7.428 -2.575 -36.082 1.00 51.81 172 GLU A N 1
ATOM 1371 C CA . GLU A 1 172 ? -8.029 -2.749 -37.405 1.00 51.81 172 GLU A CA 1
ATOM 1372 C C . GLU A 1 172 ? -8.667 -1.405 -37.757 1.00 51.81 172 GLU A C 1
ATOM 1374 O O . GLU A 1 172 ? -9.838 -1.157 -37.457 1.00 51.81 172 GLU A O 1
ATOM 1379 N N . ASP A 1 173 ? -7.882 -0.510 -38.351 1.00 48.97 173 ASP A N 1
ATOM 1380 C CA . ASP A 1 173 ? -8.421 0.722 -38.898 1.00 48.97 173 ASP A CA 1
ATOM 1381 C C . ASP A 1 173 ? -9.307 0.353 -40.097 1.00 48.97 173 ASP A C 1
ATOM 1383 O O . ASP A 1 173 ? -8.866 0.121 -41.225 1.00 48.97 173 ASP A O 1
ATOM 1387 N N . LYS A 1 174 ? -10.607 0.240 -39.816 1.00 46.22 174 LYS A N 1
ATOM 1388 C CA . LYS A 1 174 ? -11.660 0.444 -40.801 1.00 46.22 174 LYS A CA 1
ATOM 1389 C C . LYS A 1 174 ? -11.620 1.916 -41.211 1.00 46.22 174 LYS A C 1
ATOM 1391 O O . LYS A 1 174 ? -12.249 2.729 -40.539 1.00 46.22 174 LYS A O 1
ATOM 1396 N N . MET A 1 175 ? -10.959 2.224 -42.328 1.00 36.66 175 MET A N 1
ATOM 1397 C CA . MET A 1 175 ? -11.569 2.820 -43.534 1.00 36.66 175 MET A CA 1
ATOM 1398 C C . MET A 1 175 ? -10.524 3.057 -44.627 1.00 36.66 175 MET A C 1
ATOM 1400 O O .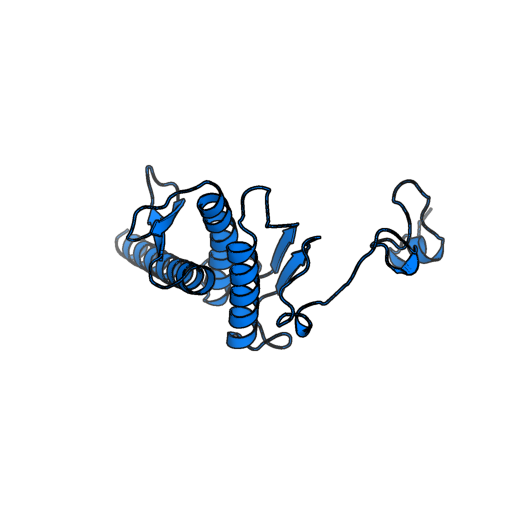 MET A 1 175 ? -9.515 3.740 -44.355 1.00 36.66 175 MET A O 1
#

Radius of gyration: 20.18 Å; chains: 1; bounding box: 50×36×66 Å

Sequence (175 aa):
MRRLQESYHKHLESINEIYDALIKNALSDTYSGTLRMPKGELQFHIEEATGLSGEAVETLALVLADVAAMMCSCRGIGHHPRFLLHDSPREADLDRHIYSRYLRSMWILTNEYGGQDKAPFQYIVTTTSKPPKDLEAAICLRLEAHPETKMLFGRLLPNPPTKEQFELFGEEDKM

Foldseek 3Di:
DVVVVVVVVVLQVLLQVLLQVLCCQLPNPQKGWDWDQVVHDTDIDIDGVVPDDDPLRRLVRVVSSLVSQLVCVVVVHDDNPLEEEDEASPDPPHDPSSVQSSVVSVQVVQVVQPHPPGRPHHYYYHHPDDHPPVCPVVDPAAADPDDLVRHPQSDDPPDDHDPVSVVVVDPPPDD

Secondary structure (DSSP, 8-state):
-HHHHHHHHHHHHHHHHHHHHHHHHHH-TTEEEEEE-GGG--EEEEEETT----HHHHHHHHHHHHHHHHHHHHTT-S---SEEEEE----TT--HHHHHHHHHHHHHHHHHTTHHHH-SSEEEEE-SSPPPGGGGGG------SSSGGGSTTSS-TTSPPPHHHHHHTT-----

Organism: NCBI:txid258475

pLDDT: mean 87.17, std 11.46, range [36.66, 98.0]